Protein AF-A0A8A3PAS1-F1 (afdb_monomer)

Foldseek 3Di:
DQQWKKWKAFPNRTFFIDRDWDQDPNWTWAAVVRGNVVLVPDDPPDDPCPCQKDADCDDDPVVPVSHGTITGDVVGIVMDIDRD

Solvent-accessible surface area (backbone atoms only — not comparable to full-atom values): 5026 Å² total; per-residue (Å²): 127,73,67,25,45,35,38,30,27,44,92,89,41,80,47,29,52,38,57,66,67,48,76,59,96,90,42,60,31,36,46,53,90,38,38,45,58,73,78,71,51,74,58,98,75,77,70,79,71,71,74,36,61,52,63,42,84,76,49,55,88,94,38,60,87,49,53,56,17,37,30,59,37,71,92,58,20,54,70,49,72,48,76,98

Structure (mmCIF, N/CA/C/O backbone):
data_AF-A0A8A3PAS1-F1
#
_entry.id   AF-A0A8A3PAS1-F1
#
loop_
_atom_site.group_PDB
_atom_site.id
_atom_site.type_symbol
_atom_site.label_atom_id
_atom_site.label_alt_id
_atom_site.label_comp_id
_atom_site.label_asym_id
_atom_site.label_entity_id
_atom_site.label_seq_id
_atom_site.pdbx_PDB_ins_code
_atom_site.Cartn_x
_atom_site.Cartn_y
_atom_site.Cartn_z
_atom_site.occupancy
_atom_site.B_iso_or_equiv
_atom_site.auth_seq_id
_atom_site.auth_comp_id
_atom_site.auth_asym_id
_atom_site.auth_atom_id
_atom_site.pdbx_PDB_model_num
ATOM 1 N N . MET A 1 1 ? -11.313 9.323 9.421 1.00 52.88 1 MET A N 1
ATOM 2 C CA . MET A 1 1 ? -11.048 8.802 8.066 1.00 52.88 1 MET A CA 1
ATOM 3 C C . MET A 1 1 ? -10.182 9.841 7.382 1.00 52.88 1 MET A C 1
ATOM 5 O O . MET A 1 1 ? -10.582 11.000 7.445 1.00 52.88 1 MET A O 1
ATOM 9 N N . PRO A 1 2 ? -9.002 9.487 6.853 1.00 55.41 2 PRO A N 1
ATOM 10 C CA . PRO A 1 2 ? -8.204 10.434 6.081 1.00 55.41 2 PRO A CA 1
ATOM 11 C C . PRO A 1 2 ? -9.014 10.868 4.848 1.00 55.41 2 PRO A C 1
ATOM 13 O O . PRO A 1 2 ? -9.561 10.029 4.141 1.00 55.41 2 PRO A O 1
ATOM 16 N N . SER A 1 3 ? -9.160 12.172 4.629 1.00 63.31 3 SER A N 1
ATOM 17 C CA . SER A 1 3 ? -9.967 12.788 3.559 1.00 63.31 3 SER A CA 1
ATOM 18 C C . SER A 1 3 ? -9.175 13.009 2.268 1.00 63.31 3 SER A C 1
ATOM 20 O O . SER A 1 3 ? -9.398 13.980 1.551 1.00 63.31 3 SER A O 1
ATOM 22 N N . GLY A 1 4 ? -8.205 12.146 1.987 1.00 80.69 4 GLY A N 1
ATOM 23 C CA . GLY A 1 4 ? -7.218 12.385 0.944 1.00 80.69 4 GLY A CA 1
ATOM 24 C C . GLY A 1 4 ? -7.235 11.378 -0.199 1.00 80.69 4 GLY A C 1
ATOM 25 O O . GLY A 1 4 ? -8.209 10.655 -0.385 1.00 80.69 4 GLY A O 1
ATOM 26 N N . LYS A 1 5 ? -6.133 11.303 -0.951 1.00 87.62 5 LYS A N 1
ATOM 27 C CA . LYS A 1 5 ? -5.950 10.333 -2.035 1.00 87.62 5 LYS A CA 1
ATOM 28 C C . LYS A 1 5 ? -4.578 9.677 -1.959 1.00 87.62 5 LYS A C 1
ATOM 30 O O . LYS A 1 5 ? -3.555 10.353 -1.853 1.00 87.62 5 LYS A O 1
ATOM 35 N N . ALA A 1 6 ? -4.561 8.355 -2.060 1.00 90.19 6 ALA A N 1
ATOM 36 C CA . ALA A 1 6 ? -3.357 7.554 -2.146 1.00 90.19 6 ALA A CA 1
ATOM 37 C C . ALA A 1 6 ? -3.188 6.971 -3.554 1.00 90.19 6 ALA A C 1
ATOM 39 O O . ALA A 1 6 ? -4.084 6.335 -4.110 1.00 90.19 6 ALA A O 1
ATOM 40 N N . THR A 1 7 ? -2.009 7.165 -4.135 1.00 91.19 7 THR A N 1
ATOM 41 C CA . THR A 1 7 ? -1.625 6.622 -5.440 1.00 91.19 7 THR A CA 1
ATOM 42 C C . THR A 1 7 ? -0.324 5.844 -5.319 1.00 91.19 7 THR A C 1
ATOM 44 O O . THR A 1 7 ? 0.582 6.230 -4.581 1.00 91.19 7 THR A O 1
ATOM 47 N N . ALA A 1 8 ? -0.240 4.727 -6.035 1.00 88.62 8 ALA A N 1
ATOM 48 C CA . ALA A 1 8 ? 0.945 3.888 -6.102 1.00 88.62 8 ALA A CA 1
ATOM 49 C C . ALA A 1 8 ? 1.423 3.811 -7.553 1.00 88.62 8 ALA A C 1
ATOM 51 O O . ALA A 1 8 ? 0.683 3.379 -8.444 1.00 88.62 8 ALA A O 1
ATOM 52 N N . THR A 1 9 ? 2.667 4.221 -7.789 1.00 86.88 9 THR A N 1
ATOM 53 C CA . THR A 1 9 ? 3.275 4.276 -9.121 1.00 86.88 9 THR A CA 1
ATOM 54 C C . THR A 1 9 ? 4.533 3.419 -9.161 1.00 86.88 9 THR A C 1
ATOM 56 O O . THR A 1 9 ? 5.454 3.602 -8.375 1.00 86.88 9 THR A O 1
ATOM 59 N N . VAL A 1 10 ? 4.599 2.484 -10.105 1.00 83.69 10 VAL A N 1
ATOM 60 C CA . VAL A 1 10 ? 5.750 1.598 -10.320 1.00 83.69 10 VAL A CA 1
ATOM 61 C C . VAL A 1 10 ? 6.392 1.969 -11.644 1.00 83.69 10 VAL A C 1
ATOM 63 O O . VAL A 1 10 ? 5.741 1.871 -12.681 1.00 83.69 10 VAL A O 1
ATOM 66 N N . ASN A 1 11 ? 7.658 2.398 -11.634 1.00 79.69 11 ASN A N 1
ATOM 67 C CA . ASN A 1 11 ? 8.388 2.776 -12.857 1.00 79.69 11 ASN A CA 1
ATOM 68 C C . ASN A 1 11 ? 7.609 3.777 -13.750 1.00 79.69 11 ASN A C 1
ATOM 70 O O . ASN A 1 11 ? 7.555 3.635 -14.970 1.00 79.69 11 ASN A O 1
ATOM 74 N N . GLY A 1 12 ? 6.930 4.757 -13.141 1.00 81.25 12 GLY A N 1
ATOM 75 C CA . GLY A 1 12 ? 6.107 5.745 -13.857 1.00 81.25 12 GLY A CA 1
ATOM 76 C C . GLY A 1 12 ? 4.725 5.251 -14.316 1.00 81.25 12 GLY A C 1
ATOM 77 O O . GLY A 1 12 ? 3.991 6.006 -14.947 1.00 81.25 12 GLY A O 1
ATOM 78 N N . ARG A 1 13 ? 4.335 4.009 -13.998 1.00 81.81 13 ARG A N 1
ATOM 79 C CA 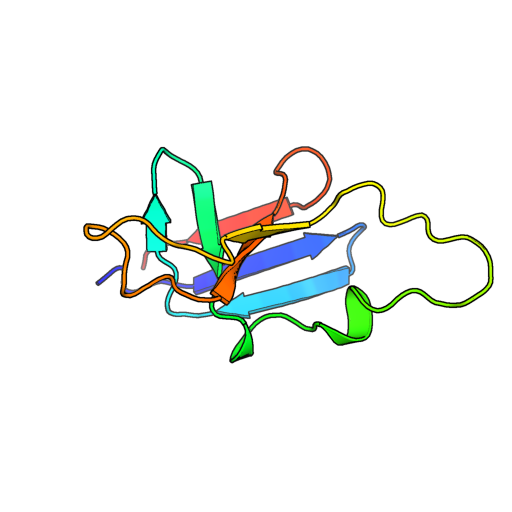. ARG A 1 13 ? 2.998 3.460 -14.275 1.00 81.81 13 ARG A CA 1
ATOM 80 C C . ARG A 1 13 ? 2.174 3.377 -12.999 1.00 81.81 13 ARG A C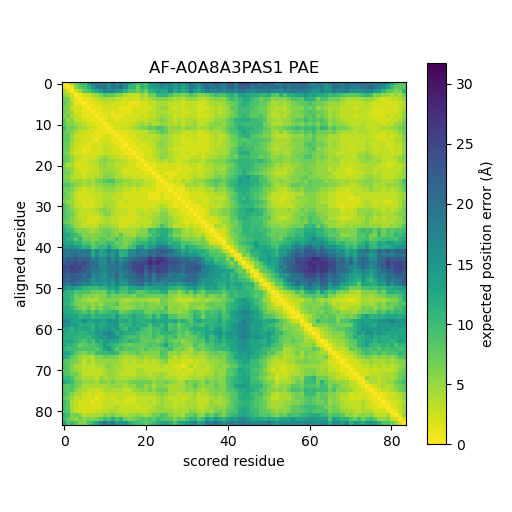 1
ATOM 82 O O . ARG A 1 13 ? 2.585 2.742 -12.034 1.00 81.81 13 ARG A O 1
ATOM 89 N N . MET A 1 14 ? 0.995 3.986 -13.003 1.00 86.31 14 MET A N 1
ATOM 90 C CA . MET A 1 14 ? 0.074 3.925 -11.870 1.00 86.31 14 MET A CA 1
ATOM 91 C C . MET A 1 14 ? -0.540 2.524 -11.751 1.00 86.31 14 MET A C 1
ATOM 93 O O . MET A 1 14 ? -1.265 2.080 -12.648 1.00 86.31 14 MET A O 1
ATOM 97 N N . VAL A 1 15 ? -0.240 1.838 -10.645 1.00 86.19 15 VAL A N 1
ATOM 98 C CA . VAL A 1 15 ? -0.679 0.459 -10.365 1.00 86.19 15 VAL A CA 1
ATOM 99 C C . VAL A 1 15 ? -1.829 0.390 -9.363 1.00 86.19 15 VAL A C 1
ATOM 101 O O . VAL A 1 15 ? -2.589 -0.577 -9.380 1.00 86.19 15 VAL A O 1
ATOM 104 N N . ALA A 1 16 ? -1.986 1.401 -8.508 1.00 87.38 16 ALA A N 1
ATOM 105 C CA . ALA A 1 16 ? -3.097 1.483 -7.570 1.00 87.38 16 ALA A CA 1
ATOM 106 C C . ALA A 1 16 ? -3.484 2.933 -7.294 1.00 87.38 16 ALA A C 1
ATOM 108 O O . ALA A 1 16 ? -2.632 3.822 -7.271 1.00 87.38 16 ALA A O 1
ATOM 109 N N . GLU A 1 17 ? -4.773 3.147 -7.068 1.00 89.62 17 GLU A N 1
ATOM 110 C CA . GLU A 1 17 ? -5.337 4.444 -6.719 1.00 89.62 17 GLU A CA 1
ATOM 111 C C . GLU A 1 17 ? -6.529 4.240 -5.786 1.00 89.62 17 GLU A C 1
ATOM 113 O O . GLU A 1 17 ? -7.460 3.503 -6.114 1.00 89.62 17 GLU A O 1
ATOM 118 N N . THR A 1 18 ? -6.501 4.875 -4.617 1.00 89.38 18 THR A N 1
ATOM 119 C CA . THR A 1 18 ? -7.591 4.802 -3.646 1.00 89.38 18 THR A CA 1
ATOM 120 C C . THR A 1 18 ? -7.733 6.098 -2.867 1.00 89.38 18 THR A C 1
ATOM 122 O O . THR A 1 18 ? -6.741 6.717 -2.494 1.00 89.38 18 THR A O 1
ATOM 125 N N . ASP A 1 19 ? -8.964 6.481 -2.566 1.00 87.75 19 ASP A N 1
ATOM 126 C CA . ASP A 1 19 ? -9.273 7.593 -1.662 1.00 87.75 19 ASP A CA 1
ATOM 127 C C . ASP A 1 19 ? -9.410 7.116 -0.204 1.00 87.75 19 ASP A C 1
ATOM 129 O O . ASP A 1 19 ? -9.491 7.917 0.719 1.00 87.75 19 ASP A O 1
ATOM 133 N N . ASN A 1 20 ? -9.415 5.796 0.022 1.00 85.00 20 ASN A N 1
ATOM 134 C CA . ASN A 1 20 ? -9.540 5.201 1.347 1.00 85.00 20 ASN A CA 1
ATOM 135 C C . ASN A 1 20 ? -8.431 4.169 1.574 1.00 85.00 20 ASN A C 1
ATOM 137 O O . ASN A 1 20 ? -8.530 3.022 1.136 1.00 85.00 20 ASN A O 1
ATOM 141 N N . TRP A 1 21 ? -7.373 4.582 2.269 1.00 88.19 21 TRP A N 1
ATOM 142 C CA . TRP A 1 21 ? -6.279 3.710 2.693 1.00 88.19 21 TRP A CA 1
ATOM 143 C C . TRP A 1 21 ? -6.226 3.620 4.213 1.00 88.19 21 TRP A C 1
ATOM 145 O O . TRP A 1 21 ? -6.673 4.518 4.929 1.00 88.19 21 TRP A O 1
ATOM 155 N N . GLU A 1 22 ? -5.620 2.547 4.706 1.00 86.12 22 GLU A N 1
ATOM 156 C CA . GLU A 1 22 ? -5.330 2.398 6.128 1.00 86.12 22 GLU A CA 1
ATOM 157 C C . GLU A 1 22 ? -3.817 2.411 6.346 1.00 86.12 22 GLU A C 1
ATOM 159 O O . GLU A 1 22 ? -3.063 1.829 5.566 1.00 86.12 22 GLU A O 1
ATOM 164 N N . VAL A 1 23 ? -3.352 3.103 7.385 1.00 84.44 23 VAL A N 1
ATOM 165 C CA . VAL A 1 23 ? -1.933 3.106 7.752 1.00 84.44 23 VAL A CA 1
ATOM 166 C C . VAL A 1 23 ? -1.748 2.222 8.972 1.00 84.44 23 VAL A C 1
ATOM 168 O O . VAL A 1 23 ? -2.214 2.558 10.059 1.00 84.44 23 VAL A O 1
ATOM 171 N N . VAL A 1 24 ? -1.042 1.106 8.803 1.00 81.38 24 VAL A N 1
ATOM 172 C CA . VAL A 1 24 ? -0.733 0.176 9.896 1.00 81.38 24 VAL A CA 1
ATOM 173 C C . VAL A 1 24 ? 0.778 0.053 10.011 1.00 81.38 24 VAL A C 1
ATOM 175 O O . VAL A 1 24 ? 1.463 -0.288 9.047 1.00 81.38 24 VAL A O 1
ATOM 178 N N . GLU A 1 25 ? 1.309 0.391 11.189 1.00 78.62 25 GLU A N 1
ATOM 179 C CA . GLU A 1 25 ? 2.749 0.331 11.491 1.00 78.62 25 GLU A CA 1
ATOM 180 C C . GLU A 1 25 ? 3.622 1.114 10.483 1.00 78.62 25 GLU A C 1
ATOM 182 O O . GLU A 1 25 ? 4.716 0.696 10.116 1.00 78.62 25 GLU A O 1
ATOM 187 N N . GLY A 1 26 ? 3.121 2.255 9.986 1.00 77.88 26 GLY A N 1
ATOM 188 C CA . GLY A 1 26 ? 3.825 3.101 9.009 1.00 77.88 26 GLY A CA 1
ATOM 189 C C . GLY A 1 26 ? 3.766 2.608 7.554 1.00 77.88 26 GLY A C 1
ATOM 190 O O . GLY A 1 26 ? 4.350 3.238 6.657 1.00 77.88 26 GLY A O 1
ATOM 191 N N . ASN A 1 27 ? 3.042 1.514 7.304 1.00 83.19 27 ASN A N 1
ATOM 192 C CA . ASN A 1 27 ? 2.763 0.980 5.975 1.00 83.19 27 ASN A CA 1
ATOM 193 C C . ASN A 1 27 ? 1.370 1.398 5.515 1.00 83.19 27 ASN A C 1
ATOM 195 O O . ASN A 1 27 ? 0.423 1.376 6.295 1.00 83.19 27 ASN A O 1
ATOM 199 N N . VAL A 1 28 ? 1.259 1.769 4.241 1.00 86.25 28 VAL A N 1
ATOM 200 C CA . VAL A 1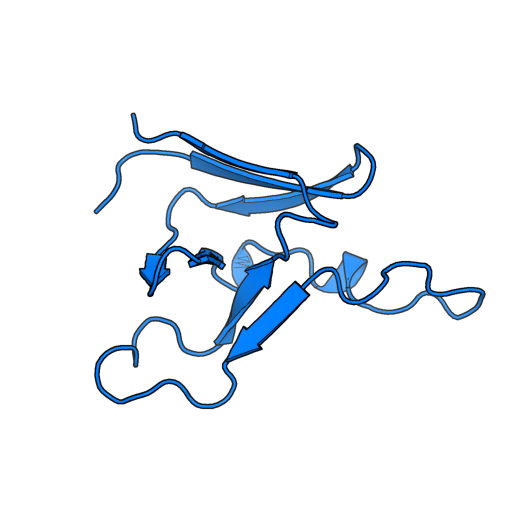 28 ? -0.000 2.186 3.621 1.00 86.25 28 VAL A CA 1
ATOM 201 C C . VAL A 1 28 ? -0.628 0.977 2.942 1.00 86.25 28 VAL A C 1
ATOM 203 O O . VAL A 1 28 ? -0.016 0.370 2.061 1.00 86.25 28 VAL A O 1
ATOM 206 N N . TYR A 1 29 ? -1.842 0.649 3.358 1.00 86.06 29 TYR A N 1
ATOM 207 C CA . TYR A 1 29 ? -2.622 -0.473 2.870 1.00 86.06 29 TYR A CA 1
ATOM 208 C C . TYR A 1 29 ? -3.724 0.025 1.947 1.00 86.06 29 TYR A C 1
ATOM 210 O O . TYR A 1 29 ? -4.561 0.844 2.332 1.00 86.06 29 TYR A O 1
ATOM 218 N N . PHE A 1 30 ? -3.727 -0.511 0.733 1.00 88.69 30 PHE A N 1
ATOM 219 C CA . PHE A 1 30 ? -4.695 -0.210 -0.307 1.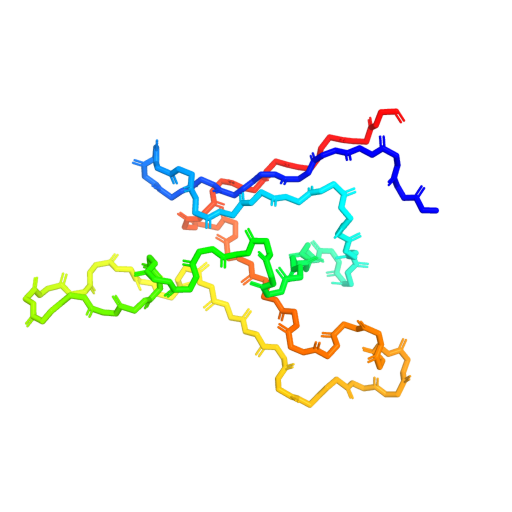00 88.69 30 PHE A CA 1
ATOM 220 C C . PHE A 1 30 ? -5.746 -1.317 -0.372 1.00 88.69 30 PHE A C 1
ATOM 222 O O . PHE A 1 30 ? -5.385 -2.497 -0.316 1.00 88.69 30 PHE A O 1
ATOM 229 N N . PRO A 1 31 ? -7.031 -0.977 -0.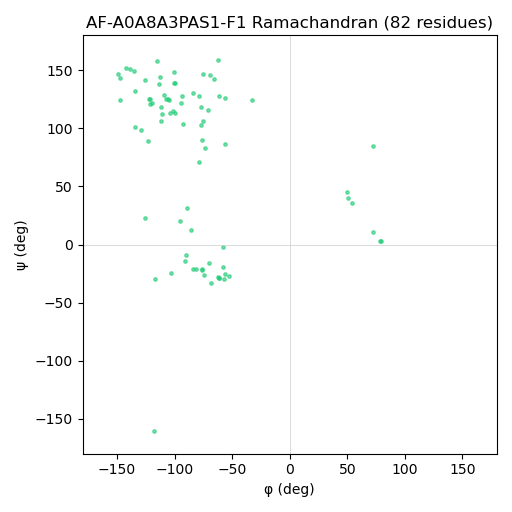545 1.00 87.56 31 PRO A N 1
ATOM 230 C CA . PRO A 1 31 ? -8.057 -1.980 -0.747 1.00 87.56 31 PRO A CA 1
ATOM 231 C C . PRO A 1 31 ? -7.823 -2.691 -2.089 1.00 87.56 31 PRO A C 1
ATOM 233 O O . PRO A 1 31 ? -7.458 -2.042 -3.077 1.00 87.56 31 PRO A O 1
ATOM 236 N N . PRO A 1 32 ? -8.063 -4.009 -2.172 1.00 82.94 32 PRO A N 1
ATOM 237 C CA . PRO A 1 32 ? -7.779 -4.795 -3.374 1.00 82.94 32 PRO A CA 1
ATOM 238 C C . PRO A 1 32 ? -8.585 -4.317 -4.587 1.00 82.94 32 PRO A C 1
ATOM 240 O O . PRO A 1 32 ? -8.096 -4.382 -5.710 1.00 82.94 32 PRO A O 1
ATOM 243 N N . SER A 1 33 ? -9.776 -3.746 -4.369 1.00 84.75 33 SER A N 1
ATOM 244 C CA . SER A 1 33 ? -10.612 -3.143 -5.418 1.00 84.75 33 SER A CA 1
ATOM 245 C C . SER A 1 33 ? -9.956 -1.951 -6.122 1.00 84.75 33 SER A C 1
ATOM 247 O O . SER A 1 33 ? -10.262 -1.673 -7.277 1.00 84.75 33 SER A O 1
ATOM 249 N N . SER A 1 34 ? -9.065 -1.242 -5.428 1.00 87.44 34 SER A N 1
ATOM 250 C CA . SER A 1 34 ? -8.324 -0.086 -5.942 1.00 87.44 34 SER A CA 1
ATOM 251 C C . SER A 1 34 ? -6.982 -0.462 -6.570 1.00 87.44 34 SER A C 1
ATOM 253 O O . SER A 1 34 ? -6.349 0.356 -7.244 1.00 87.44 34 SER A O 1
ATOM 255 N N . VAL A 1 35 ? -6.516 -1.689 -6.336 1.00 85.81 35 VAL A N 1
ATOM 256 C CA . VAL A 1 35 ? -5.245 -2.186 -6.852 1.00 85.81 35 VAL A CA 1
ATOM 257 C C . VAL A 1 35 ? -5.482 -2.915 -8.160 1.00 85.81 35 VAL A C 1
ATOM 259 O O . VAL A 1 35 ? -6.272 -3.853 -8.240 1.00 85.81 35 VAL A O 1
ATOM 262 N N . LYS A 1 36 ? -4.738 -2.547 -9.205 1.00 81.38 36 LYS A N 1
ATOM 263 C CA . LYS A 1 36 ? -4.765 -3.286 -10.467 1.00 81.38 36 LYS A CA 1
ATOM 264 C C . LYS A 1 36 ? -4.011 -4.602 -10.293 1.00 81.38 36 LYS A C 1
ATOM 266 O O . LYS A 1 36 ? -2.856 -4.723 -10.688 1.00 81.38 36 LYS A O 1
ATOM 271 N N . GLN A 1 37 ? -4.681 -5.621 -9.754 1.00 67.88 37 GLN A N 1
ATOM 272 C CA . GLN A 1 37 ? -4.146 -6.987 -9.650 1.00 67.88 37 GLN A CA 1
ATOM 273 C C . GLN A 1 37 ? -3.724 -7.552 -11.015 1.00 67.88 37 GLN A C 1
ATOM 275 O O . GLN A 1 37 ? -2.810 -8.369 -11.091 1.00 67.88 37 GLN A O 1
ATOM 280 N N . ALA A 1 38 ? -4.312 -7.061 -12.109 1.00 64.50 38 ALA A N 1
ATOM 281 C CA . ALA A 1 38 ? -3.876 -7.361 -13.471 1.00 64.50 38 ALA A CA 1
ATOM 282 C C . ALA A 1 38 ? -2.436 -6.891 -13.770 1.00 64.50 38 ALA A C 1
ATOM 284 O O . ALA A 1 38 ? -1.754 -7.516 -14.570 1.00 64.50 38 ALA A O 1
ATOM 285 N N . MET A 1 39 ? -1.947 -5.831 -13.113 1.00 62.56 39 MET A N 1
ATOM 286 C CA . MET A 1 39 ? -0.542 -5.402 -13.198 1.00 62.56 39 MET A CA 1
ATOM 287 C C . MET A 1 39 ? 0.383 -6.207 -12.275 1.00 62.56 39 MET A C 1
ATOM 289 O O . MET A 1 39 ? 1.587 -6.254 -12.511 1.00 62.56 39 MET A O 1
ATOM 293 N N . LEU A 1 40 ? -0.171 -6.847 -11.241 1.00 61.06 40 LEU A N 1
ATOM 294 C CA . LEU A 1 40 ? 0.541 -7.798 -10.379 1.00 61.06 40 LEU A CA 1
ATOM 295 C C . LEU A 1 40 ? 0.570 -9.214 -10.988 1.00 61.06 40 LEU A C 1
ATOM 297 O O . LEU A 1 40 ? 1.429 -10.024 -10.642 1.00 61.06 40 LEU A O 1
ATOM 301 N N . SER A 1 41 ? -0.351 -9.510 -11.909 1.00 48.84 41 SER A N 1
ATOM 302 C CA . SER A 1 41 ? -0.438 -10.786 -12.615 1.00 48.84 41 SER A CA 1
ATOM 303 C C . SER A 1 41 ? 0.655 -10.862 -13.678 1.00 48.84 41 SER A C 1
ATOM 305 O O . SER A 1 41 ? 0.611 -10.184 -14.702 1.00 48.84 41 SER A O 1
ATOM 307 N N . LYS A 1 42 ? 1.669 -11.674 -13.369 1.00 48.56 42 LYS A N 1
ATOM 308 C CA . LYS A 1 42 ? 2.826 -12.034 -14.195 1.00 48.56 42 LYS A CA 1
ATOM 309 C C . LYS A 1 42 ? 2.498 -12.080 -15.689 1.00 48.56 42 LYS A C 1
ATOM 311 O O . LYS A 1 42 ? 1.652 -12.854 -16.116 1.00 48.56 42 LYS A O 1
ATOM 316 N N . THR A 1 43 ? 3.240 -11.323 -16.489 1.00 43.25 43 THR A N 1
ATOM 317 C CA . THR A 1 43 ? 3.376 -11.617 -17.919 1.00 43.25 43 THR A CA 1
ATOM 318 C C . THR A 1 43 ? 4.487 -12.663 -18.093 1.00 43.25 43 THR A C 1
ATOM 320 O O . THR A 1 43 ? 5.569 -12.510 -17.522 1.00 43.25 43 THR A O 1
ATOM 323 N N . ASP A 1 44 ? 4.203 -13.724 -18.855 1.00 52.50 44 ASP A N 1
ATOM 324 C CA . ASP A 1 44 ? 4.962 -14.982 -19.018 1.00 52.50 44 ASP A CA 1
ATOM 325 C C . ASP A 1 44 ? 6.419 -14.880 -19.514 1.00 52.50 44 ASP A C 1
ATOM 327 O O . ASP A 1 44 ? 7.129 -15.883 -19.562 1.00 52.50 44 ASP A O 1
ATOM 331 N N . HIS A 1 45 ? 6.939 -13.690 -19.815 1.00 47.69 45 HIS A N 1
ATOM 332 C CA . HIS A 1 45 ? 8.339 -13.519 -20.198 1.00 47.69 45 HIS A CA 1
ATOM 333 C C . HIS A 1 45 ? 8.959 -12.328 -19.457 1.00 47.69 45 HIS A C 1
ATOM 335 O O . HIS A 1 45 ? 8.776 -11.176 -19.836 1.00 47.69 45 HIS A O 1
ATOM 341 N N . LYS A 1 46 ? 9.719 -12.647 -18.396 1.00 40.50 46 LYS A N 1
ATOM 342 C CA . LYS A 1 46 ? 10.492 -11.741 -17.524 1.00 40.50 46 LYS A CA 1
ATOM 343 C C . LYS A 1 46 ? 9.637 -10.881 -16.578 1.00 40.50 46 LYS A C 1
ATOM 345 O O . LYS A 1 46 ? 9.331 -9.720 -16.829 1.00 40.50 46 LYS A O 1
ATOM 350 N N . THR A 1 47 ? 9.281 -11.449 -15.426 1.00 46.09 47 THR A N 1
ATOM 351 C CA . THR A 1 47 ? 8.621 -10.706 -14.343 1.00 46.09 47 THR A CA 1
ATOM 352 C C . THR A 1 47 ? 9.646 -9.845 -13.596 1.00 46.09 47 THR A C 1
ATOM 354 O O . THR A 1 47 ? 10.252 -10.279 -12.626 1.00 46.09 47 THR A O 1
ATOM 357 N N . GLU A 1 48 ? 9.839 -8.610 -14.052 1.00 48.88 48 GLU A N 1
ATOM 358 C CA . GLU A 1 48 ? 10.666 -7.596 -13.376 1.00 48.88 48 GLU A CA 1
ATOM 359 C C . GLU A 1 48 ? 9.893 -6.811 -12.292 1.00 48.88 48 GLU A C 1
ATOM 361 O O . GLU A 1 48 ? 10.386 -5.814 -11.773 1.00 48.88 48 GLU A O 1
ATOM 366 N N . LEU A 1 49 ? 8.693 -7.259 -11.888 1.00 52.62 49 LEU A N 1
ATOM 367 C CA . LEU A 1 49 ? 8.048 -6.778 -10.657 1.00 52.62 49 LEU A CA 1
ATOM 368 C C . LEU A 1 49 ? 8.677 -7.475 -9.437 1.00 52.62 49 LEU A C 1
ATOM 370 O O . LEU A 1 49 ? 8.0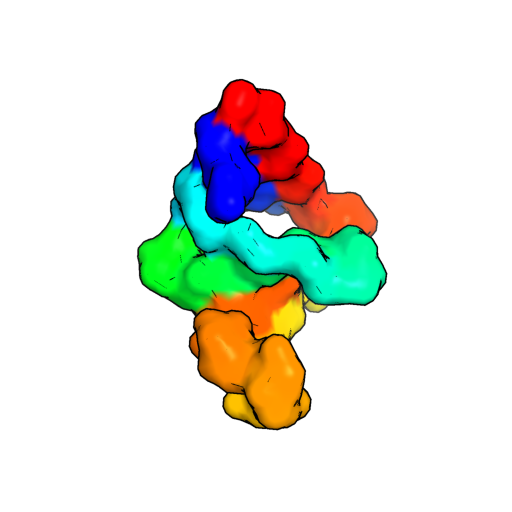79 -8.341 -8.803 1.00 52.62 49 LEU A O 1
ATOM 374 N N . ASN A 1 50 ? 9.918 -7.096 -9.138 1.00 53.78 50 ASN A N 1
ATOM 375 C CA . ASN A 1 50 ? 10.701 -7.493 -7.967 1.00 53.78 50 ASN A CA 1
ATOM 376 C C . ASN A 1 50 ? 9.967 -7.169 -6.655 1.00 53.78 50 ASN A C 1
ATOM 378 O O . ASN A 1 50 ? 10.200 -6.108 -6.086 1.00 53.78 50 ASN A O 1
ATOM 382 N N . ASN A 1 51 ? 9.101 -8.056 -6.154 1.00 62.03 51 ASN A N 1
ATOM 383 C CA . ASN A 1 51 ? 8.494 -7.912 -4.824 1.00 62.03 51 ASN A CA 1
ATOM 384 C C . ASN A 1 51 ? 7.893 -6.510 -4.597 1.00 62.03 51 ASN A C 1
ATOM 386 O O . ASN A 1 51 ? 8.172 -5.875 -3.593 1.00 62.03 51 ASN A O 1
ATOM 390 N N . ALA A 1 52 ? 7.146 -5.966 -5.561 1.00 68.56 52 ALA A N 1
ATOM 391 C CA . ALA A 1 52 ? 6.655 -4.585 -5.475 1.00 68.56 52 ALA A CA 1
ATOM 392 C C . ALA A 1 52 ? 5.499 -4.426 -4.469 1.00 68.56 52 ALA A C 1
ATOM 394 O O . ALA A 1 52 ? 5.303 -3.353 -3.899 1.00 68.56 52 ALA A O 1
ATOM 395 N N . ALA A 1 53 ? 4.747 -5.501 -4.232 1.00 74.75 53 ALA A N 1
ATOM 396 C CA . ALA A 1 53 ? 3.572 -5.513 -3.376 1.00 74.75 53 ALA A CA 1
ATOM 397 C C . ALA A 1 53 ? 3.524 -6.782 -2.523 1.00 74.75 53 ALA A C 1
ATOM 399 O O . ALA A 1 53 ? 4.000 -7.839 -2.937 1.00 74.75 53 ALA A O 1
ATOM 400 N N . TRP A 1 54 ? 2.915 -6.671 -1.352 1.00 77.06 54 TRP A N 1
ATOM 401 C CA . TRP A 1 54 ? 2.655 -7.763 -0.425 1.00 77.06 54 TRP A CA 1
ATOM 402 C C . TRP A 1 54 ? 1.282 -7.544 0.220 1.00 77.06 54 TRP A C 1
ATOM 404 O O . TRP A 1 54 ? 0.812 -6.414 0.314 1.00 77.06 54 TRP A O 1
ATOM 414 N N . TYR A 1 55 ? 0.597 -8.612 0.621 1.00 76.75 55 TYR A N 1
ATOM 415 C CA . TYR A 1 55 ? -0.745 -8.520 1.204 1.00 76.75 55 TYR A CA 1
ATOM 416 C C . TYR A 1 55 ? -0.853 -9.417 2.437 1.00 76.75 55 TYR A C 1
ATOM 418 O O . TYR A 1 55 ? -0.193 -10.455 2.521 1.00 76.75 55 TYR A O 1
ATOM 426 N N . TYR A 1 56 ? -1.691 -9.020 3.395 1.00 67.81 56 TYR A N 1
ATOM 427 C CA . TYR A 1 56 ? -1.983 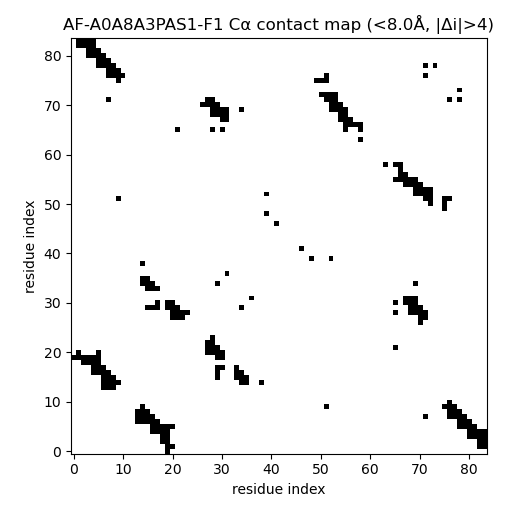-9.827 4.581 1.00 67.81 56 TYR A CA 1
ATOM 428 C C . TYR A 1 56 ? -3.219 -10.701 4.334 1.00 67.81 56 TYR A C 1
ATOM 430 O O . TYR A 1 56 ? -4.354 -10.228 4.399 1.00 67.81 56 TYR A O 1
ATOM 438 N N . ALA A 1 57 ? -3.007 -11.999 4.092 1.00 66.44 57 ALA A N 1
ATOM 439 C CA . ALA A 1 57 ? -4.098 -12.970 3.933 1.00 66.44 57 ALA A CA 1
ATOM 440 C C . ALA A 1 57 ? -4.870 -13.220 5.248 1.00 66.44 57 ALA A C 1
ATOM 442 O O . ALA A 1 57 ? -6.083 -13.437 5.247 1.00 66.44 57 ALA A O 1
ATOM 443 N N . THR A 1 58 ? -4.172 -13.157 6.383 1.00 66.56 58 THR A N 1
ATOM 444 C CA . THR A 1 58 ? -4.727 -13.332 7.733 1.00 66.56 58 THR A CA 1
ATOM 445 C C . THR A 1 58 ? -4.416 -12.103 8.584 1.00 66.56 58 THR A C 1
ATOM 447 O O . THR A 1 58 ? -3.365 -12.062 9.225 1.00 66.56 58 THR A O 1
ATOM 450 N N . PRO A 1 59 ? -5.289 -11.081 8.585 1.00 65.56 59 PRO A N 1
ATOM 451 C CA . PRO A 1 59 ? -5.116 -9.931 9.461 1.00 65.56 59 PRO A CA 1
ATOM 452 C C . PRO A 1 59 ? -5.341 -10.310 10.931 1.00 65.56 59 PRO A C 1
ATOM 454 O O . PRO A 1 59 ? -6.202 -11.131 11.258 1.00 65.56 59 PRO A O 1
ATOM 457 N N . PHE A 1 60 ? -4.595 -9.666 11.831 1.00 65.69 60 PHE A N 1
ATOM 458 C CA . PHE A 1 60 ? -4.835 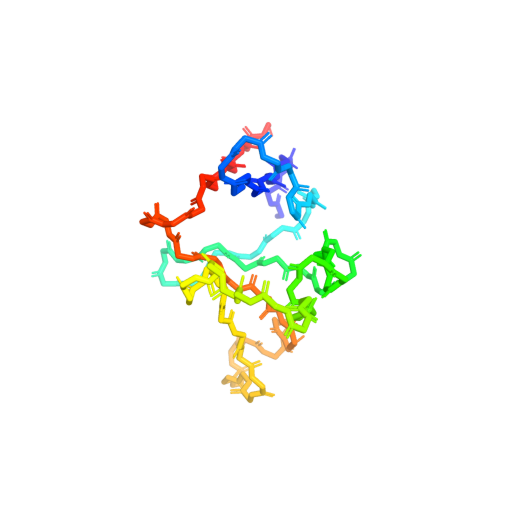-9.737 13.274 1.00 65.69 60 PHE A CA 1
ATOM 459 C C . PHE A 1 60 ? -6.212 -9.164 13.633 1.00 65.69 60 PHE A C 1
ATOM 461 O O . PHE A 1 60 ? -6.768 -8.348 12.901 1.00 65.69 60 PHE A O 1
ATOM 468 N N . GLU A 1 61 ? -6.763 -9.532 14.793 1.00 68.31 61 GLU A N 1
ATOM 469 C CA . GLU A 1 61 ? -8.119 -9.115 15.190 1.00 68.31 61 GLU A CA 1
ATOM 470 C C . GLU A 1 61 ? -8.332 -7.597 15.221 1.00 68.31 61 GLU A C 1
ATOM 472 O O . GLU A 1 61 ? -9.428 -7.128 14.921 1.00 68.31 61 GLU A O 1
ATOM 477 N N . LYS A 1 62 ? -7.271 -6.832 15.508 1.00 64.62 62 LYS A N 1
ATOM 478 C CA . LYS A 1 62 ? -7.272 -5.360 15.483 1.00 64.62 62 LYS A CA 1
ATOM 479 C C . LYS A 1 62 ? -7.365 -4.765 14.073 1.00 64.62 62 LYS A C 1
ATOM 481 O O . LYS A 1 62 ? -7.673 -3.590 13.938 1.00 64.62 62 LYS A O 1
ATOM 486 N N . ALA A 1 63 ? -7.110 -5.572 13.050 1.00 67.31 63 ALA A N 1
ATOM 487 C CA . ALA A 1 63 ? -6.966 -5.176 11.657 1.00 67.31 63 ALA A CA 1
ATOM 488 C C . ALA A 1 63 ? -7.910 -5.988 10.743 1.00 67.31 63 ALA A C 1
ATOM 490 O O . ALA A 1 63 ? -7.680 -6.116 9.545 1.00 67.31 63 ALA A O 1
ATOM 491 N N . LYS A 1 64 ? -9.004 -6.548 11.289 1.00 69.75 64 LYS A N 1
ATOM 492 C CA . LYS A 1 64 ? -10.017 -7.300 10.514 1.00 69.75 64 LYS A CA 1
ATOM 493 C C . LYS A 1 64 ? -10.555 -6.515 9.308 1.00 69.75 64 LYS A C 1
ATOM 495 O O . LYS A 1 64 ? -10.954 -7.136 8.327 1.00 69.75 64 LYS A O 1
ATOM 500 N N . ASN A 1 65 ? -10.531 -5.182 9.369 1.00 72.00 65 ASN A N 1
ATOM 501 C CA . ASN A 1 65 ? -10.993 -4.304 8.294 1.00 72.00 65 ASN A CA 1
ATOM 502 C C . ASN A 1 65 ? -10.013 -4.208 7.111 1.00 72.00 65 ASN A C 1
ATOM 504 O O . ASN A 1 65 ? -10.460 -3.902 6.014 1.00 72.00 65 ASN A O 1
ATOM 508 N N . ILE A 1 66 ? -8.725 -4.534 7.294 1.00 74.00 66 ILE A N 1
ATOM 509 C CA . ILE A 1 66 ? -7.720 -4.573 6.210 1.00 74.00 66 ILE A CA 1
ATOM 510 C C . ILE A 1 66 ? -7.526 -5.971 5.626 1.00 74.00 66 ILE A C 1
ATOM 512 O O . ILE A 1 66 ? -6.496 -6.279 5.022 1.00 74.00 66 ILE A O 1
ATOM 516 N N . LYS A 1 67 ? -8.503 -6.858 5.827 1.00 69.81 67 LYS A N 1
ATOM 517 C CA . LYS A 1 67 ? -8.480 -8.181 5.212 1.00 69.81 67 LYS A CA 1
ATOM 518 C C . LYS A 1 67 ? -8.368 -8.021 3.699 1.00 69.81 67 LYS A C 1
ATOM 520 O O . LYS A 1 67 ? -9.194 -7.339 3.102 1.00 69.81 67 LYS A O 1
ATOM 525 N N . ASP A 1 68 ? -7.367 -8.674 3.110 1.00 77.44 68 ASP A N 1
ATOM 526 C CA . ASP A 1 68 ? -7.088 -8.634 1.668 1.00 77.44 68 ASP A CA 1
ATOM 527 C C . ASP A 1 68 ? -6.496 -7.306 1.155 1.00 77.44 68 ASP A C 1
ATOM 529 O O . ASP A 1 68 ? -6.379 -7.089 -0.048 1.00 77.44 68 ASP A O 1
ATOM 533 N N . TYR A 1 69 ? -6.080 -6.405 2.049 1.00 84.50 69 TYR A N 1
ATOM 534 C CA . TYR A 1 69 ? -5.431 -5.173 1.618 1.00 84.50 69 TYR A CA 1
ATOM 535 C C . TYR A 1 69 ? -4.000 -5.441 1.165 1.00 84.50 69 TYR A C 1
ATOM 537 O O . TYR A 1 69 ? -3.273 -6.278 1.711 1.00 84.50 69 TYR A O 1
ATOM 545 N N . VAL A 1 70 ? -3.585 -4.658 0.178 1.00 84.81 70 VAL A N 1
ATOM 546 C CA . VAL A 1 70 ? -2.2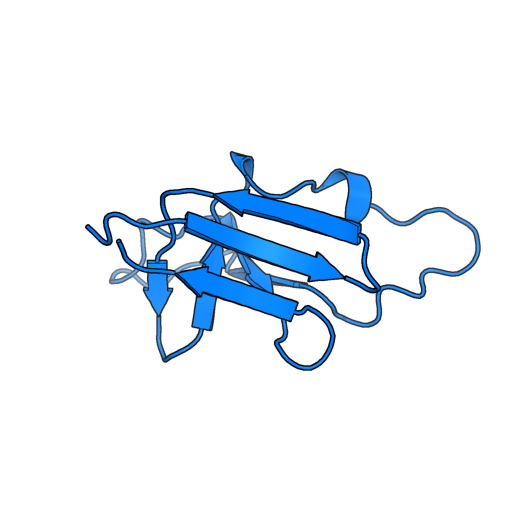81 -4.753 -0.460 1.00 84.81 70 VAL A CA 1
ATOM 547 C C . VAL A 1 70 ? -1.436 -3.566 -0.023 1.00 84.81 70 VAL A C 1
ATOM 549 O O . VAL A 1 70 ? -1.822 -2.409 -0.190 1.00 84.81 70 VAL A O 1
ATOM 552 N N . ALA A 1 71 ? -0.265 -3.853 0.522 1.00 84.00 71 ALA A N 1
ATOM 553 C CA . ALA A 1 71 ? 0.766 -2.874 0.804 1.00 84.00 71 ALA A CA 1
ATOM 554 C C . ALA A 1 71 ? 1.844 -2.926 -0.282 1.00 84.00 71 ALA A C 1
ATOM 556 O O . ALA A 1 71 ? 2.147 -3.976 -0.853 1.00 84.00 71 ALA A O 1
ATOM 557 N N . PHE A 1 72 ? 2.450 -1.777 -0.562 1.00 85.00 72 PHE A N 1
ATOM 558 C CA . PHE A 1 72 ? 3.518 -1.660 -1.549 1.00 85.00 72 PHE A CA 1
ATOM 559 C C . PHE A 1 72 ? 4.842 -1.318 -0.877 1.00 85.00 72 PHE A C 1
ATOM 561 O O . PHE A 1 72 ? 4.891 -0.557 0.094 1.00 85.00 72 PHE A O 1
ATOM 568 N N . TYR A 1 73 ? 5.935 -1.866 -1.402 1.00 82.31 73 TYR A N 1
ATOM 569 C CA . TYR A 1 73 ? 7.263 -1.530 -0.911 1.00 82.31 73 TYR A CA 1
ATOM 570 C C . TYR A 1 73 ? 7.685 -0.170 -1.450 1.00 82.31 73 TYR A C 1
ATOM 572 O O . TYR A 1 73 ? 7.896 -0.015 -2.650 1.00 82.31 73 TYR A O 1
ATOM 580 N N . LYS A 1 74 ? 7.911 0.786 -0.545 1.00 78.38 74 LYS A N 1
ATOM 581 C CA . LYS A 1 74 ? 8.364 2.151 -0.874 1.00 78.38 74 LYS A CA 1
ATOM 582 C C . LYS A 1 74 ? 9.699 2.194 -1.643 1.00 78.38 74 LYS A C 1
ATOM 584 O O . LYS A 1 74 ? 10.005 3.191 -2.276 1.00 78.38 74 LYS A O 1
ATOM 589 N N . ASN A 1 75 ? 10.490 1.115 -1.602 1.00 80.19 75 ASN A N 1
ATOM 590 C CA . ASN A 1 75 ? 11.741 0.985 -2.365 1.00 80.19 75 ASN A CA 1
ATOM 591 C C . ASN A 1 75 ? 11.527 0.687 -3.860 1.00 80.19 75 ASN A C 1
ATOM 593 O O . ASN A 1 75 ? 12.429 0.907 -4.659 1.00 80.19 75 ASN A O 1
ATOM 597 N N . VAL A 1 76 ? 10.363 0.147 -4.233 1.00 81.94 76 VAL A N 1
ATOM 598 C CA . VAL A 1 76 ? 10.046 -0.288 -5.608 1.00 81.94 76 VAL A CA 1
ATOM 599 C C . VAL A 1 76 ? 8.882 0.517 -6.186 1.00 81.94 76 VAL A C 1
ATOM 601 O O . VAL A 1 76 ? 8.786 0.716 -7.397 1.00 81.94 76 VAL A O 1
ATOM 604 N N . VAL A 1 77 ? 7.988 0.974 -5.313 1.00 85.31 77 VAL A N 1
ATOM 605 C CA . VAL A 1 77 ? 6.747 1.658 -5.651 1.00 85.31 77 VAL A CA 1
ATOM 606 C C . VAL A 1 77 ? 6.743 3.022 -4.990 1.00 85.31 77 VAL A C 1
ATOM 608 O O . VAL A 1 77 ? 6.874 3.133 -3.772 1.00 85.31 77 VAL A O 1
ATOM 611 N N . ASP A 1 78 ? 6.541 4.053 -5.797 1.00 88.38 78 ASP A N 1
ATOM 612 C CA . ASP A 1 78 ? 6.326 5.406 -5.315 1.00 88.38 78 ASP A CA 1
ATOM 613 C C . ASP A 1 78 ? 4.886 5.503 -4.800 1.00 88.38 78 ASP A C 1
ATOM 615 O O . ASP A 1 78 ? 3.926 5.502 -5.576 1.00 88.38 78 ASP A O 1
ATOM 619 N N . VAL A 1 79 ? 4.740 5.472 -3.475 1.00 88.12 79 VAL A N 1
ATOM 620 C CA . VAL A 1 79 ? 3.453 5.577 -2.786 1.00 88.12 79 VAL A CA 1
ATOM 621 C C . VAL A 1 79 ? 3.289 7.007 -2.293 1.00 88.12 79 VAL A C 1
ATOM 623 O O . VAL A 1 79 ? 3.997 7.431 -1.380 1.00 88.12 79 VAL A O 1
ATOM 626 N N . LYS A 1 80 ? 2.329 7.733 -2.863 1.00 88.88 80 LYS A N 1
ATOM 627 C CA . LYS A 1 80 ? 1.957 9.083 -2.436 1.00 88.88 80 LYS A CA 1
ATOM 628 C C . LYS A 1 80 ? 0.578 9.045 -1.814 1.00 88.88 80 LYS A C 1
ATOM 630 O O . LYS A 1 80 ? -0.386 8.774 -2.520 1.00 88.88 80 LYS A O 1
ATOM 635 N N . ALA A 1 81 ? 0.503 9.294 -0.514 1.00 86.25 81 ALA A N 1
ATOM 636 C CA . ALA A 1 81 ? -0.743 9.472 0.215 1.00 86.25 81 ALA A CA 1
ATOM 637 C C . ALA A 1 81 ? -0.820 10.935 0.653 1.00 86.25 81 ALA A C 1
ATOM 639 O O . ALA A 1 81 ? -0.067 11.357 1.527 1.00 86.25 81 ALA A O 1
ATOM 640 N N . GLU A 1 82 ? -1.673 11.712 -0.007 1.00 80.88 82 GLU A N 1
ATOM 641 C CA . GLU A 1 82 ? -1.916 13.111 0.340 1.00 80.88 82 GLU A CA 1
ATOM 642 C C . GLU A 1 82 ? -3.226 13.187 1.113 1.00 80.88 82 GLU A C 1
ATOM 644 O O . GLU A 1 82 ? -4.275 12.869 0.561 1.00 80.88 82 GLU A O 1
ATOM 649 N N . GLU A 1 83 ? -3.167 13.578 2.385 1.00 73.00 83 GLU A N 1
ATOM 650 C CA . GLU A 1 83 ? -4.343 13.906 3.195 1.00 73.00 83 GLU A CA 1
ATOM 651 C C . GLU A 1 83 ? -4.811 15.323 2.828 1.00 73.00 83 GLU A C 1
ATOM 653 O O . GLU A 1 83 ? -3.998 16.248 2.807 1.00 73.00 83 GLU A O 1
ATOM 658 N N . LYS A 1 84 ? -6.097 15.488 2.492 1.00 59.06 84 LYS A N 1
ATOM 659 C CA . LYS A 1 84 ? -6.689 16.787 2.138 1.00 59.06 84 LYS A CA 1
ATOM 660 C C . LYS A 1 84 ? -7.454 17.386 3.308 1.00 59.06 84 LYS A C 1
ATOM 662 O O . LYS A 1 84 ? -8.174 16.609 3.979 1.00 59.06 84 LYS A O 1
#

Nearest PDB structures (foldseek):
  3djm-assembly5_E  TM=8.277E-01  e=1.718E-04  Cereibacter sphaeroides 2.4.1
  7sfz-assembly2_D  TM=5.295E-01  e=5.951E-02  Homo sapiens
  7sfz-assembly1_B  TM=5.312E-01  e=1.132E-01  Homo sapiens
  2xhj-assembly1_A  TM=5.644E-01  e=4.506E+00  Cellvibrio japonicus
  1osy-assembly1_B  TM=5.211E-01  e=4.777E+00  Flammulina velutipes

pLDDT: mean 74.88, std 13.42, range [40.5, 91.19]

Sequence (84 aa):
MPSGKATATVNGRMVAETDNWEVVEGNVYFPPSSVKQAMLSKTDHKTELNNAAWYYATPFEKAKNIKDYVAFYKNVVDVKAEEK

Radius of gyration: 12.76 Å; Cα contacts (8 Å, |Δi|>4): 144; chains: 1; bounding box: 23×32×36 Å

Organism: NCBI:txid61207

Secondary structure (DSSP, 8-state):
---SEEEEEETTEEEEEES--EEETTEEEE-GGGB-HHHHS--SS-----S-EEE-SS--GGGGGGTT-EEE-TTTSEEEEE--

Mean predicted aligned error: 7.84 Å

InterPro domains:
  IPR007361 Domain of unknown function DUF427 [PF04248] (7-47)
  IPR038694 Superfamily of unknown function DUF427 [G3DSA:2.170.150.40] (2-47)
  IPR038694 Superfamily of unknown function DUF427 [G3DSA:2.170.150.40] (48-81)